Protein 2HL7 (pdb70)

InterPro domains:
  IPR005616 CcmH/CycL/Ccl2/NrfF, N-terminal [PF03918] (9-151)
  IPR005616 CcmH/CycL/Ccl2/NrfF, N-terminal [cd16378] (33-98)
  IPR038297 CcmH/CycL/Ccl2/NrfF domain superfamily [G3DSA:1.10.8.640] (17-100)
  IPR051263 Cytochrome c-type biogenesis [PTHR47870] (3-145)

Foldseek 3Di:
DDDWPLNVDDAPDVVLSVLLVQLQQQKFFVVPPGTRLRHDPDPVSVVLSVQSSVCSVVVHDSVRSQCCCCVVPVVGIDGHHD

Sequence (82 aa):
GSHMAIDTYEFASDAERERFRNLTQELRCPKCQNQDIADSNAPIAADLRKQIYGQLQQGKSDGEIVDYMVARYGDFVRYKPP

Organism: Pseudomonas aeruginosa (strain ATCC 15692 / DSM 22644 / CIP 104116 / JCM 14847 / LMG 12228 / 1C / PRS 101 / PAO1) (NCBI:txid208964)

Solvent-accessible surface area: 5324 Å² total; per-residue (Å²): 139,108,156,83,22,15,92,104,50,157,25,84,57,105,68,20,74,73,75,2,80,79,8,1,91,44,1,63,1,61,182,29,183,50,72,43,4,8,86,6,148,36,113,52,2,48,68,2,8,143,44,0,44,29,17,7,85,128,64,77,56,71,44,95,0,18,97,68,1,54,94,152,58,52,133,118,7,38,98,132,73,150

Structure (mmCIF, N/CA/C/O backbone):
data_2HL7
#
_entry.id   2HL7
#
_cell.length_a   40.073
_cell.length_b   45.414
_cell.length_c   48.127
_cell.angle_alpha   90.00
_cell.angle_beta   90.00
_cell.angle_gamma   90.00
#
_symmetry.space_group_name_H-M   'P 21 21 21'
#
loop_
_entity.id
_entity.type
_entity.pdbx_description
1 polymer 'Cytochrome C-type biogenesis protein CcmH'
2 non-polymer 'TETRAETHYLENE GLYCOL'
3 water water
#
loop_
_atom_site.group_PDB
_atom_site.id
_atom_site.type_symbol
_atom_site.label_atom_id
_atom_site.label_alt_id
_atom_site.label_comp_id
_atom_site.label_asym_id
_atom_site.label_entity_id
_atom_site.label_seq_id
_atom_site.pdbx_PDB_ins_code
_atom_site.Cartn_x
_atom_site.Cartn_y
_atom_site.Cartn_z
_atom_site.occupancy
_atom_site.B_iso_or_equiv
_atom_site.auth_seq_id
_atom_site.auth_comp_id
_atom_site.auth_asym_id
_atom_site.auth_atom_id
_atom_site.pdbx_PDB_model_num
ATOM 1 N N . GLY A 1 1 ? -3.304 -3.647 19.718 1.00 40.12 -4 GLY A N 1
ATOM 2 C CA . GLY A 1 1 ? -4.095 -2.397 19.775 1.00 37.86 -4 GLY A CA 1
ATOM 3 C C . GLY A 1 1 ? -3.569 -1.532 20.891 1.00 37.14 -4 GLY A C 1
ATOM 4 O O . GLY A 1 1 ? -3.588 -1.917 22.060 1.00 37.18 -4 GLY A O 1
ATOM 5 N N . SER A 1 2 ? -3.115 -0.351 20.514 1.00 34.90 -3 SER A N 1
ATOM 6 C CA . SER A 1 2 ? -2.462 0.560 21.398 1.00 33.47 -3 SER A CA 1
ATOM 7 C C . SER A 1 2 ? -2.910 1.940 20.921 1.00 32.03 -3 SER A C 1
ATOM 8 O O . SER A 1 2 ? -3.303 2.109 19.755 1.00 31.18 -3 SER A O 1
ATOM 11 N N . HIS A 1 3 ? -2.866 2.915 21.807 1.00 28.18 -2 HIS A N 1
ATOM 12 C CA . HIS A 1 3 ? -3.055 4.284 21.327 1.00 26.50 -2 HIS A CA 1
ATOM 13 C C . HIS A 1 3 ? -1.703 4.851 20.961 1.00 24.57 -2 HIS A C 1
ATOM 14 O O . HIS A 1 3 ? -0.697 4.392 21.475 1.00 23.37 -2 HIS A O 1
ATOM 21 N N . MET A 1 4 ? -1.693 5.850 20.072 1.00 23.78 -1 MET A N 1
ATOM 22 C CA . MET A 1 4 ? -0.500 6.654 19.812 1.00 23.73 -1 MET A CA 1
ATOM 23 C C . MET A 1 4 ? -0.718 8.038 20.403 1.00 22.10 -1 MET A C 1
ATOM 24 O O . MET A 1 4 ? -1.870 8.446 20.647 1.00 20.63 -1 MET A O 1
ATOM 29 N N . ALA A 1 5 ? 0.372 8.772 20.542 1.00 21.84 1 ALA A N 1
ATOM 30 C CA . ALA A 1 5 ? 0.324 10.122 21.105 1.00 21.41 1 ALA A CA 1
ATOM 31 C C . ALA A 1 5 ? -0.672 10.985 20.360 1.00 20.57 1 ALA A C 1
ATOM 32 O O . ALA A 1 5 ? -1.380 11.788 20.977 1.00 21.17 1 ALA A O 1
ATOM 34 N N . ILE A 1 6 ? -0.767 10.812 19.038 1.00 19.09 2 ILE A N 1
ATOM 35 C CA . ILE A 1 6 ? -1.683 11.651 18.276 1.00 19.70 2 ILE A CA 1
ATOM 36 C C . ILE A 1 6 ? -3.126 11.484 18.757 1.00 19.00 2 ILE A C 1
ATOM 37 O O . ILE A 1 6 ? -3.920 12.426 18.673 1.00 19.44 2 ILE A O 1
ATOM 42 N N . ASP A 1 7 ? -3.438 10.292 19.269 1.00 19.47 3 ASP A N 1
ATOM 43 C CA . ASP A 1 7 ? -4.807 9.958 19.735 1.00 21.50 3 ASP A CA 1
ATOM 44 C C . ASP A 1 7 ? -5.207 10.741 20.978 1.00 22.17 3 ASP A C 1
ATOM 45 O O . ASP A 1 7 ? -6.406 10.783 21.334 1.00 22.52 3 ASP A O 1
ATOM 50 N N . THR A 1 8 ? -4.228 11.386 21.603 1.00 21.74 4 THR A N 1
ATOM 51 C CA . THR A 1 8 ? -4.409 11.996 22.934 1.00 23.37 4 THR A CA 1
ATOM 52 C C . THR A 1 8 ? -4.668 13.498 22.869 1.00 24.30 4 THR A C 1
ATOM 53 O O . THR A 1 8 ? -4.873 14.162 23.918 1.00 23.70 4 THR A O 1
ATOM 57 N N . TYR A 1 9 ? -4.638 14.051 21.655 1.00 23.08 5 TYR A N 1
ATOM 58 C CA . TYR A 1 9 ? -4.839 15.500 21.449 1.00 23.31 5 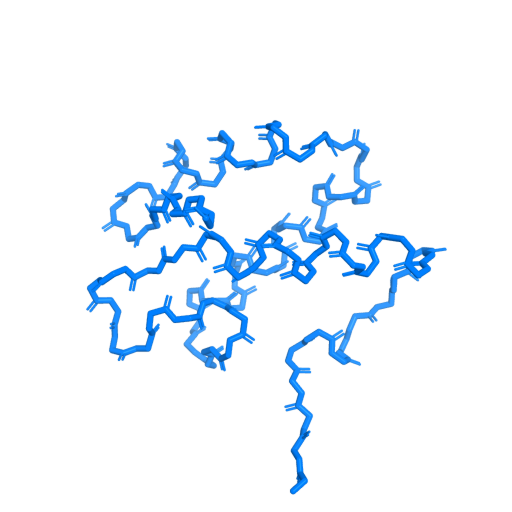TYR A CA 1
ATOM 59 C C . TYR A 1 9 ? -6.184 15.804 20.843 1.00 23.42 5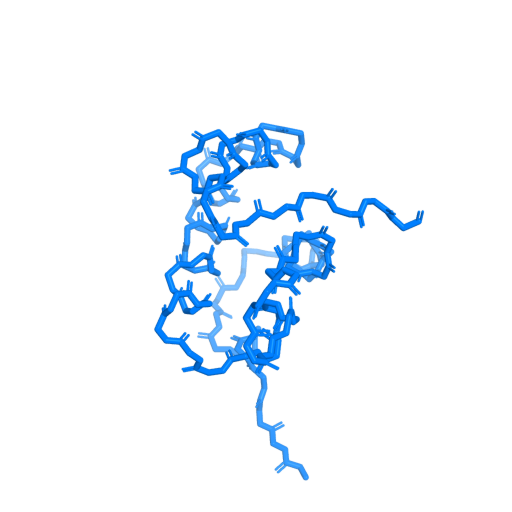 TYR A C 1
ATOM 60 O O . TYR A 1 9 ? -6.718 15.027 20.041 1.00 23.80 5 TYR A O 1
ATOM 69 N N . GLU A 1 10 ? -6.695 1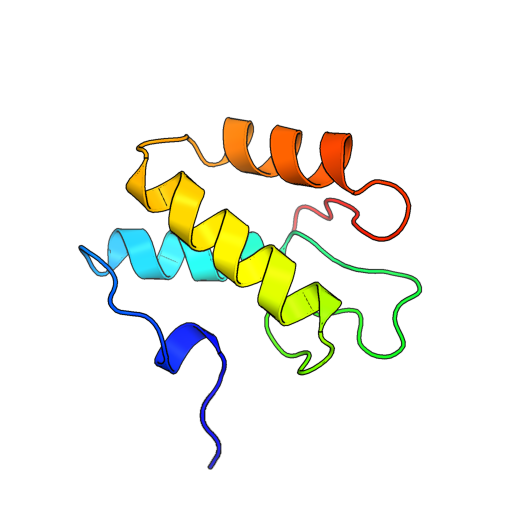6.980 21.193 1.00 24.87 6 GLU A N 1
ATOM 70 C CA . GLU A 1 10 ? -7.933 17.521 20.675 1.00 25.83 6 GLU A CA 1
ATOM 71 C C . GLU A 1 10 ? -7.598 18.476 19.514 1.00 26.07 6 GLU A C 1
ATOM 72 O O . GLU A 1 10 ? -7.287 19.655 19.732 1.00 26.48 6 GLU A O 1
ATOM 78 N N . PHE A 1 11 ? -7.643 17.980 18.281 1.00 24.50 7 PHE A N 1
ATOM 79 C CA . PHE A 1 11 ? -7.315 18.848 17.140 1.00 25.13 7 PHE A CA 1
ATOM 80 C C . PHE A 1 11 ? -8.493 19.711 16.747 1.00 26.00 7 PHE A C 1
ATOM 81 O O . PHE A 1 11 ? -9.641 19.323 16.961 1.00 27.56 7 PHE A O 1
ATOM 89 N N . ALA A 1 12 ? -8.211 20.863 16.145 1.00 27.72 8 ALA A N 1
ATOM 90 C CA . ALA A 1 12 ? -9.268 21.834 15.826 1.00 27.95 8 ALA A CA 1
ATOM 91 C C . ALA A 1 12 ? -10.022 21.441 14.562 1.00 28.58 8 ALA A C 1
ATOM 92 O O . ALA A 1 12 ? -11.159 21.895 14.342 1.00 28.36 8 ALA A O 1
ATOM 94 N N . SER A 1 13 ? -9.365 20.614 13.737 1.00 26.12 9 SER A N 1
ATOM 95 C CA . SER A 1 13 ? -9.898 20.051 12.491 1.00 24.94 9 SER A CA 1
ATOM 96 C C . SER A 1 13 ? -9.119 18.790 12.115 1.00 24.37 9 SER A C 1
ATOM 97 O O . SER A 1 13 ? -8.010 18.567 12.608 1.00 23.43 9 SER A O 1
ATOM 100 N N . ASP A 1 14 ? -9.669 17.982 11.213 1.00 24.36 10 ASP A N 1
ATOM 101 C CA . ASP A 1 14 ? -8.896 16.848 10.661 1.00 24.87 10 ASP A CA 1
ATOM 102 C C . ASP A 1 14 ? -7.623 17.303 9.932 1.00 24.27 10 ASP A C 1
ATOM 103 O O . ASP A 1 14 ? -6.605 16.616 9.935 1.00 22.89 10 ASP A O 1
ATOM 108 N N . ALA A 1 15 ? -7.694 18.454 9.277 1.00 23.94 11 ALA A N 1
ATOM 109 C CA . ALA A 1 15 ? -6.515 18.978 8.596 1.00 24.87 11 ALA A CA 1
ATOM 110 C C . ALA A 1 15 ? -5.406 19.276 9.602 1.00 24.47 11 ALA A C 1
ATOM 111 O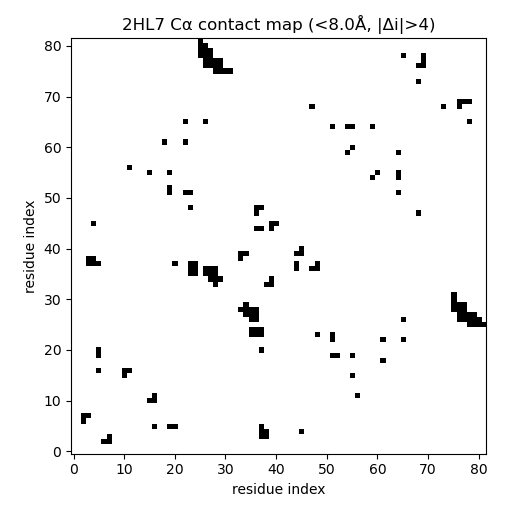 O . ALA A 1 15 ? -4.228 18.999 9.341 1.00 25.39 11 ALA A O 1
ATOM 113 N N . GLU A 1 16 ? -5.773 19.856 10.738 1.00 24.69 12 GLU A N 1
ATOM 114 C CA . GLU A 1 16 ? -4.782 20.180 11.776 1.00 23.49 12 GLU A CA 1
ATOM 115 C C . GLU A 1 16 ? -4.136 18.884 12.283 1.00 23.63 12 GLU A C 1
ATOM 116 O O . GLU A 1 16 ? -2.911 18.814 12.413 1.00 22.47 12 GLU A O 1
ATOM 122 N N . ARG A 1 17 ? -4.949 17.852 12.510 1.00 23.21 13 ARG A N 1
ATOM 123 C CA . ARG A 1 17 ? -4.428 16.527 12.921 1.00 21.96 13 ARG A CA 1
ATOM 124 C C . ARG A 1 17 ? -3.396 16.015 11.897 1.00 22.17 13 ARG A C 1
ATOM 125 O O . ARG A 1 17 ? -2.310 15.500 12.250 1.00 22.85 13 ARG A O 1
ATOM 133 N N . GLU A 1 18 ? -3.752 16.096 10.627 1.00 21.98 14 GLU A N 1
ATOM 134 C CA . GLU A 1 18 ? -2.860 15.543 9.601 1.00 21.32 14 GLU A CA 1
ATOM 135 C C . GLU A 1 18 ? -1.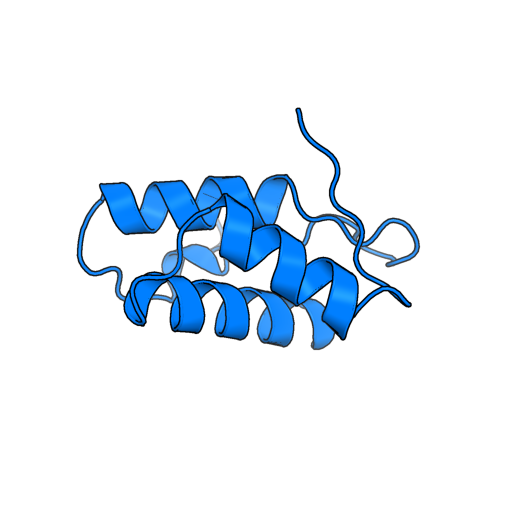571 16.353 9.533 1.00 21.04 14 GLU A C 1
ATOM 136 O O . GLU A 1 18 ? -0.508 15.807 9.311 1.00 20.36 14 GLU A O 1
ATOM 142 N N . ARG A 1 19 ? -1.656 17.662 9.763 1.00 21.58 15 ARG A N 1
ATOM 143 C CA . ARG A 1 19 ? -0.412 18.463 9.792 1.00 21.79 15 ARG A CA 1
ATOM 144 C C . ARG A 1 19 ? 0.504 17.992 10.928 1.00 22.44 15 ARG A C 1
ATOM 145 O O . ARG A 1 19 ? 1.728 17.883 10.741 1.00 22.90 15 ARG A O 1
ATOM 153 N N . PHE A 1 20 ? -0.083 17.759 12.113 1.00 21.00 16 PHE A N 1
ATOM 154 C CA . PHE A 1 20 ? 0.668 17.218 13.237 1.00 21.76 16 PHE A CA 1
ATOM 155 C C . PHE A 1 20 ? 1.294 15.877 12.901 1.00 21.32 16 PHE A C 1
ATOM 156 O O . PHE A 1 20 ? 2.474 15.623 13.181 1.00 20.63 16 PHE A O 1
ATOM 164 N N . ARG A 1 21 ? 0.482 15.015 12.303 1.00 20.47 17 ARG A N 1
ATOM 165 C CA . ARG A 1 21 ? 0.938 13.699 11.850 1.00 21.48 17 ARG A CA 1
ATOM 166 C C . ARG A 1 21 ? 2.173 13.823 10.954 1.00 21.54 17 ARG A C 1
ATOM 167 O O . ARG A 1 21 ? 3.190 13.172 11.224 1.00 23.78 17 ARG A O 1
ATOM 175 N N . ASN A 1 22 ? 2.139 14.717 9.957 1.00 22.30 18 ASN A N 1
ATOM 176 C CA . ASN A 1 22 ? 3.264 14.836 9.042 1.00 23.74 18 ASN A CA 1
ATOM 177 C C . ASN A 1 22 ? 4.495 15.397 9.764 1.00 23.66 18 ASN A C 1
ATOM 178 O O . ASN A 1 22 ? 5.622 14.912 9.580 1.00 23.23 18 ASN A O 1
ATOM 183 N N . LEU A 1 23 ? 4.287 16.425 10.574 1.00 23.21 19 LEU A N 1
ATOM 184 C CA . LEU A 1 23 ? 5.408 17.047 11.267 1.00 23.31 19 LEU A CA 1
ATOM 185 C C . LEU A 1 23 ? 6.099 16.077 12.205 1.00 23.96 19 LEU A C 1
ATOM 186 O O . LEU A 1 23 ? 7.317 16.071 12.311 1.00 24.67 19 LEU A O 1
ATOM 191 N N . THR A 1 24 ? 5.324 15.2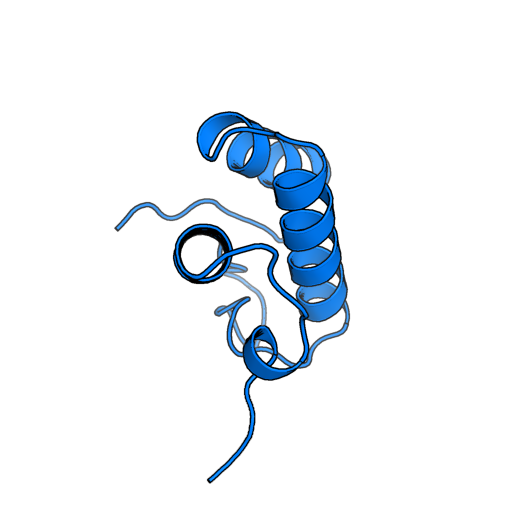49 12.890 1.00 24.23 20 THR A N 1
ATOM 192 C CA . THR A 1 24 ? 5.942 14.337 13.874 1.00 24.22 20 THR A CA 1
ATOM 193 C C . THR A 1 24 ? 6.624 13.170 13.175 1.00 25.06 20 THR A C 1
ATOM 194 O O . THR A 1 24 ? 7.433 12.456 13.751 1.00 26.02 20 THR A O 1
ATOM 198 N N . GLN A 1 25 ? 6.304 12.969 11.911 1.00 25.78 21 GLN A N 1
ATOM 199 C CA . GLN A 1 25 ? 6.975 11.919 11.155 1.00 27.48 21 GLN A CA 1
ATOM 200 C C . GLN A 1 25 ? 8.238 12.398 10.467 1.00 27.47 21 GLN A C 1
ATOM 201 O O . GLN A 1 25 ? 9.207 11.634 10.309 1.00 26.67 21 GLN A O 1
ATOM 207 N N . GLU A 1 26 ? 8.244 13.676 10.112 1.00 28.26 22 GLU A N 1
ATOM 208 C CA . GLU A 1 26 ? 9.362 14.253 9.346 1.00 30.08 22 GLU A CA 1
ATOM 209 C C . GLU A 1 26 ? 10.436 14.918 10.192 1.00 30.95 22 GLU A C 1
ATOM 210 O O . GLU A 1 26 ? 11.570 15.121 9.735 1.00 31.34 22 GLU A O 1
ATOM 216 N N . LEU A 1 27 ? 10.075 15.266 11.420 1.00 32.99 23 LEU A N 1
ATOM 217 C CA . LEU A 1 27 ? 11.047 15.652 12.424 1.00 34.38 23 LEU A CA 1
ATOM 218 C C . LEU A 1 27 ? 11.464 14.372 13.126 1.00 36.63 23 LEU A C 1
ATOM 219 O O . LEU A 1 27 ? 10.610 13.621 13.619 1.00 38.35 23 LEU A O 1
ATOM 224 N N . ARG A 1 28 ? 12.767 14.098 13.149 1.00 37.27 24 ARG A N 1
ATOM 225 C CA . ARG A 1 28 ? 13.267 12.855 13.721 1.00 39.05 24 ARG A CA 1
ATOM 226 C C . ARG A 1 28 ? 14.260 13.134 14.846 1.00 40.62 24 ARG A C 1
ATOM 227 O O . ARG A 1 28 ? 14.762 14.252 14.983 1.00 41.29 24 ARG A O 1
ATOM 235 N N . CYS A 1 29 ? 14.528 12.121 15.663 1.00 43.57 25 CYS A N 1
ATOM 236 C CA . CYS A 1 29 ? 15.620 12.220 16.620 1.00 44.59 25 CYS A CA 1
ATOM 237 C C . CYS A 1 29 ? 16.610 11.077 16.373 1.00 45.20 25 CYS A C 1
ATOM 238 O O . CYS A 1 29 ? 16.529 10.028 17.006 1.00 44.79 25 CYS A O 1
ATOM 241 N N . PRO A 1 30 ? 17.556 11.291 15.438 1.00 45.75 26 PRO A N 1
ATOM 242 C CA . PRO A 1 30 ? 18.391 10.244 14.807 1.00 46.26 26 PRO A CA 1
ATOM 243 C C . PRO A 1 30 ? 19.323 9.478 15.753 1.00 46.65 26 PRO A C 1
ATOM 244 O O . PRO A 1 30 ? 19.718 8.350 15.444 1.00 46.74 26 PRO A O 1
ATOM 248 N N . LYS A 1 31 ? 19.654 10.070 16.896 1.00 47.10 27 LYS A N 1
ATOM 249 C CA . LYS A 1 31 ? 20.458 9.364 17.888 1.00 48.02 27 LYS A CA 1
ATOM 250 C C . LYS A 1 31 ? 19.622 8.731 18.993 1.00 47.74 27 LYS A C 1
ATOM 251 O O . LYS A 1 31 ? 20.110 7.822 19.678 1.00 48.24 27 LYS A O 1
ATOM 257 N N . CYS A 1 32 ? 18.382 9.213 19.171 1.00 47.04 28 CYS A N 1
ATOM 258 C CA . CYS A 1 32 ? 17.459 8.674 20.170 1.00 46.41 28 CYS A CA 1
ATOM 259 C C . CYS A 1 32 ? 17.369 7.162 20.008 1.00 45.28 28 CYS A C 1
ATOM 260 O O . CYS A 1 32 ? 17.542 6.633 18.904 1.00 45.35 28 CYS A O 1
ATOM 263 N N . GLN A 1 33 ? 17.097 6.448 21.100 1.00 44.05 29 GLN A N 1
ATOM 264 C CA . GLN A 1 33 ? 16.917 5.012 20.987 1.00 42.36 29 GLN A CA 1
ATOM 265 C C . GLN A 1 33 ? 15.695 4.766 20.101 1.00 41.19 29 GLN A C 1
ATOM 266 O O . GLN A 1 33 ? 15.683 3.820 19.314 1.00 41.58 29 GLN A O 1
ATOM 272 N N . ASN A 1 34 ? 14.670 5.615 20.230 1.00 39.30 30 ASN A N 1
ATOM 273 C CA . ASN A 1 34 ? 13.553 5.608 19.272 1.00 38.09 30 ASN A CA 1
ATOM 274 C C . ASN A 1 34 ? 13.528 6.918 18.499 1.00 37.51 30 ASN A C 1
ATOM 275 O O . ASN A 1 34 ? 13.234 7.984 19.066 1.00 37.49 30 ASN A O 1
ATOM 280 N N . GLN A 1 35 ? 13.846 6.846 17.212 1.00 35.99 31 GLN A N 1
ATOM 281 C CA . GLN A 1 35 ? 14.072 8.059 16.421 1.00 35.58 31 GLN A CA 1
ATOM 282 C C . GLN A 1 35 ? 12.791 8.723 15.929 1.00 33.85 31 GLN A C 1
ATOM 283 O O . GLN A 1 35 ? 12.827 9.862 15.480 1.00 34.28 31 GLN A O 1
ATOM 289 N N . ASP A 1 36 ? 11.678 7.994 16.031 1.00 32.66 32 ASP A N 1
ATOM 290 C CA . ASP A 1 36 ? 10.354 8.386 15.539 1.00 31.85 32 ASP A CA 1
ATOM 291 C C . ASP A 1 36 ? 9.631 9.181 16.627 1.00 29.89 32 ASP A C 1
ATOM 292 O O . ASP A 1 36 ? 9.105 8.581 17.570 1.00 29.39 32 ASP A O 1
ATOM 297 N N . ILE A 1 37 ? 9.629 10.516 16.495 1.00 28.35 33 ILE A N 1
ATOM 298 C CA . ILE A 1 37 ? 8.928 11.434 17.447 1.00 27.29 33 ILE A CA 1
ATOM 299 C C . ILE A 1 37 ? 7.411 11.197 17.501 1.00 25.99 33 ILE A C 1
ATOM 300 O O . ILE A 1 37 ? 6.746 11.608 18.467 1.00 25.36 33 ILE A O 1
ATOM 305 N N . ALA A 1 38 ? 6.847 10.573 16.463 1.00 25.49 34 ALA A N 1
ATOM 306 C CA . ALA A 1 38 ? 5.434 10.166 16.534 1.00 24.44 34 ALA A CA 1
ATOM 307 C C . ALA A 1 38 ? 5.227 8.954 17.412 1.00 25.63 34 ALA A C 1
ATOM 308 O O . ALA A 1 38 ? 4.163 8.779 17.975 1.00 23.67 34 ALA A O 1
ATOM 310 N N . ASP A 1 39 ? 6.236 8.084 17.521 1.00 26.24 35 ASP A N 1
ATOM 311 C CA . ASP A 1 39 ? 6.014 6.827 18.239 1.00 28.47 35 ASP A CA 1
ATOM 312 C C . ASP A 1 39 ? 6.631 6.757 19.614 1.00 28.17 35 ASP A C 1
ATOM 313 O O . ASP A 1 39 ? 6.129 6.069 20.483 1.00 28.56 35 ASP A O 1
ATOM 318 N N . SER A 1 40 ? 7.702 7.510 19.835 1.00 28.08 36 SER A N 1
ATOM 319 C CA . SER A 1 40 ? 8.418 7.454 21.111 1.00 27.80 36 SER A CA 1
ATOM 320 C C . SER A 1 40 ? 7.636 7.862 22.372 1.00 28.44 36 SER A C 1
ATOM 321 O O . SER A 1 40 ? 6.870 8.816 22.333 1.00 27.63 36 SER A O 1
ATOM 324 N N . ASN A 1 41 ? 7.819 7.153 23.499 1.00 28.38 37 ASN A N 1
ATOM 325 C CA . ASN A 1 41 ? 7.264 7.609 24.776 1.00 29.48 37 ASN A CA 1
ATOM 326 C C . ASN A 1 41 ? 8.330 8.269 25.684 1.00 28.82 37 ASN A C 1
ATOM 327 O O . ASN A 1 41 ? 8.081 8.576 26.854 1.00 29.73 37 ASN A O 1
ATOM 332 N N . ALA A 1 42 ? 9.500 8.526 25.111 1.00 27.04 38 ALA A N 1
ATOM 333 C CA . ALA A 1 42 ? 10.519 9.314 25.777 1.00 25.32 38 ALA A CA 1
ATOM 334 C C . ALA A 1 42 ? 10.016 10.732 26.100 1.00 23.94 38 ALA A C 1
ATOM 335 O O . ALA A 1 42 ? 9.231 11.323 25.315 1.00 23.31 38 ALA A O 1
ATOM 337 N N . PRO A 1 43 ? 10.400 11.268 27.278 1.00 22.97 39 PRO A N 1
ATOM 338 C CA . PRO A 1 43 ? 10.045 12.623 27.625 1.00 22.54 39 PRO A CA 1
ATOM 339 C C . PRO A 1 43 ? 10.325 13.629 26.522 1.00 22.71 39 PRO A C 1
ATOM 340 O O . PRO A 1 43 ? 9.496 14.499 26.286 1.00 24.07 39 PRO A O 1
ATOM 344 N N . ILE A 1 44 ? 11.474 13.540 25.850 1.00 21.16 40 ILE A N 1
ATOM 345 C CA . ILE A 1 44 ? 11.749 14.522 24.783 1.00 21.18 40 ILE A CA 1
ATOM 346 C C . ILE A 1 44 ? 10.657 14.504 23.700 1.00 20.91 40 ILE A C 1
ATOM 347 O O . ILE A 1 44 ? 10.252 15.564 23.176 1.00 21.52 40 ILE A O 1
ATOM 352 N N . ALA A 1 45 ? 10.186 13.311 23.358 1.00 21.41 41 ALA A N 1
ATOM 353 C CA . ALA A 1 45 ? 9.146 13.218 22.289 1.00 22.11 41 ALA A CA 1
ATOM 354 C C . ALA A 1 45 ? 7.825 13.831 22.716 1.00 22.29 41 ALA A C 1
ATOM 355 O O . ALA A 1 45 ? 7.151 14.530 21.901 1.00 23.39 41 ALA A O 1
ATOM 357 N N . ALA A 1 46 ? 7.422 13.593 23.964 1.00 23.87 42 ALA A N 1
ATOM 358 C CA . ALA A 1 46 ? 6.206 14.214 24.475 1.00 23.63 42 ALA A CA 1
ATOM 359 C C . ALA A 1 46 ? 6.371 15.736 24.430 1.00 23.97 42 ALA A C 1
ATOM 360 O O . ALA A 1 46 ? 5.472 16.449 23.941 1.00 23.68 42 ALA A O 1
ATOM 362 N N . ASP A 1 47 ? 7.529 16.244 24.869 1.00 23.71 43 ASP A N 1
ATOM 363 C CA . ASP A 1 47 ? 7.837 17.686 24.774 1.00 24.61 43 ASP A CA 1
ATOM 364 C C . ASP A 1 47 ? 7.732 18.248 23.340 1.00 24.77 43 ASP A C 1
ATOM 365 O O . ASP A 1 47 ? 7.066 19.269 23.099 1.00 25.39 43 ASP A O 1
ATOM 370 N N . LEU A 1 48 ? 8.353 17.573 22.379 1.00 24.53 44 LEU A N 1
ATOM 371 C CA . LEU A 1 48 ? 8.290 18.024 20.986 1.00 25.26 44 LEU A CA 1
ATOM 372 C C . LEU A 1 48 ? 6.876 17.992 20.418 1.00 24.52 44 LEU A C 1
ATOM 373 O O . LEU A 1 48 ? 6.471 18.939 19.713 1.00 23.45 44 LEU A O 1
ATOM 378 N N . ARG A 1 49 ? 6.121 16.923 20.715 1.00 23.09 45 ARG A N 1
ATOM 379 C CA . ARG A 1 49 ? 4.760 16.820 20.187 1.00 22.75 45 ARG A CA 1
ATOM 380 C C . ARG A 1 49 ? 3.907 17.926 20.800 1.00 24.19 45 ARG A C 1
ATOM 381 O O . ARG A 1 49 ? 3.113 18.568 20.122 1.00 25.21 45 ARG A O 1
ATOM 389 N N . LYS A 1 50 ? 4.079 18.144 22.095 1.00 23.28 46 LYS A N 1
ATOM 390 C CA . LYS A 1 50 ? 3.352 19.193 22.809 1.00 24.97 46 LYS A CA 1
ATOM 391 C C . LYS A 1 50 ? 3.621 20.561 22.163 1.00 25.59 46 LYS A C 1
ATOM 392 O O . LYS A 1 50 ? 2.700 21.396 22.006 1.00 26.19 46 LYS A O 1
ATOM 398 N N . GLN A 1 51 ? 4.872 20.791 21.778 1.00 26.10 47 GLN A N 1
ATOM 399 C CA . GLN A 1 51 ? 5.272 22.070 21.171 1.00 26.58 47 GLN A CA 1
ATOM 400 C C . GLN A 1 51 ? 4.723 22.227 19.759 1.00 26.19 47 GLN A C 1
ATOM 401 O O . GLN A 1 51 ? 4.236 23.297 19.388 1.00 25.18 47 GLN A O 1
ATOM 407 N N . ILE A 1 52 ? 4.793 21.161 18.970 1.00 23.09 48 ILE A N 1
ATOM 408 C CA . ILE A 1 52 ? 4.222 21.156 17.639 1.00 23.64 48 ILE A CA 1
ATOM 409 C C . ILE A 1 52 ? 2.735 21.434 17.671 1.00 24.03 48 ILE A C 1
ATOM 410 O O . ILE A 1 52 ? 2.248 22.262 16.906 1.00 25.07 48 ILE A O 1
ATOM 415 N N . TYR A 1 53 ? 2.014 20.739 18.537 1.00 23.64 49 TYR A N 1
ATOM 416 C CA . TYR A 1 53 ? 0.571 20.996 18.729 1.00 23.20 49 TYR A CA 1
ATOM 417 C C . TYR A 1 53 ? 0.298 22.459 19.070 1.00 22.63 49 TYR A C 1
ATOM 418 O O . TYR A 1 53 ? -0.600 23.100 18.482 1.00 21.67 49 TYR A O 1
ATOM 427 N N . GLY A 1 54 ? 1.101 22.996 19.994 1.00 21.40 50 GLY A N 1
ATOM 428 C CA . GLY A 1 54 ? 0.930 24.370 20.499 1.00 21.80 50 GLY A CA 1
ATOM 429 C C . GLY A 1 54 ? 1.078 25.312 19.336 1.00 21.57 50 GLY A C 1
ATOM 430 O O . GLY A 1 54 ? 0.229 26.212 19.117 1.00 20.87 50 GLY A O 1
ATOM 431 N N . GLN A 1 55 ? 2.128 25.086 18.557 1.00 20.70 51 GLN A N 1
ATOM 432 C CA . GLN A 1 55 ? 2.403 25.985 17.430 1.00 22.08 51 GLN A CA 1
ATOM 433 C C . GLN A 1 55 ? 1.404 25.888 16.296 1.00 20.89 51 GLN A C 1
ATOM 434 O O . GLN A 1 55 ? 1.092 26.931 15.639 1.00 20.64 51 GLN A O 1
ATOM 440 N N . LEU A 1 56 ? 0.908 24.683 16.030 1.00 21.17 52 LEU A N 1
ATOM 441 C CA . LEU A 1 56 ? -0.223 24.554 15.074 1.00 21.18 52 LEU A CA 1
ATOM 442 C C . LEU A 1 56 ? -1.401 25.391 15.505 1.00 21.31 52 LEU A C 1
ATOM 443 O O . LEU A 1 56 ? -1.986 26.125 14.721 1.00 21.67 52 LEU A O 1
ATOM 448 N N . GLN A 1 57 ? -1.691 25.334 16.795 1.00 21.75 53 GLN A N 1
ATOM 449 C CA . GLN A 1 57 ? -2.856 26.057 17.317 1.00 23.10 53 GLN A CA 1
ATOM 450 C C . GLN A 1 57 ? -2.627 27.572 17.407 1.00 23.06 53 GLN A C 1
ATOM 451 O O . GLN A 1 57 ? -3.609 28.346 17.381 1.00 24.31 53 GLN A O 1
ATOM 457 N N . GLN A 1 58 ? -1.357 27.993 17.502 1.00 23.29 54 GLN A N 1
ATOM 458 C CA . GLN A 1 58 ? -0.973 29.415 17.423 1.00 24.79 54 GLN A CA 1
ATOM 459 C C . GLN A 1 58 ? -1.085 29.994 16.015 1.00 23.80 54 GLN A C 1
ATOM 460 O O . GLN A 1 58 ? -1.039 31.224 15.834 1.00 24.02 54 GLN A O 1
ATOM 466 N N . GLY A 1 59 ? -1.190 29.112 15.022 1.00 22.07 55 GLY A N 1
ATOM 467 C CA . GLY A 1 59 ? -1.362 29.562 13.616 1.00 22.28 55 GLY A CA 1
ATOM 468 C C . GLY A 1 59 ? -0.019 29.645 12.891 1.00 20.91 55 GLY A C 1
ATOM 469 O O . GLY A 1 59 ? 0.127 30.391 11.928 1.00 21.64 55 GLY A O 1
ATOM 470 N N . LYS A 1 60 ? 0.961 28.862 13.341 1.00 20.64 56 LYS A N 1
ATOM 471 C CA . LYS A 1 60 ? 2.270 28.821 12.710 1.00 21.53 56 LYS A CA 1
ATOM 472 C C . LYS A 1 60 ? 2.180 27.907 11.477 1.00 21.10 56 LYS A C 1
ATOM 473 O O . LYS A 1 60 ? 1.394 26.959 11.451 1.00 21.46 56 LYS A O 1
ATOM 479 N N . SER A 1 61 ? 2.938 28.223 10.430 1.00 23.78 57 SER A N 1
ATOM 480 C CA . SER A 1 61 ? 2.950 27.395 9.229 1.00 24.52 57 SER A CA 1
ATOM 481 C C . SER A 1 61 ? 3.844 26.181 9.464 1.00 26.17 57 SER A C 1
ATOM 482 O O . SER A 1 61 ? 4.679 26.158 10.409 1.00 26.81 57 SER A O 1
ATOM 485 N N . ASP A 1 62 ? 3.694 25.181 8.589 1.00 26.64 58 ASP A N 1
ATOM 486 C CA . ASP A 1 62 ? 4.541 23.990 8.606 1.00 26.56 58 ASP A CA 1
ATOM 487 C C . ASP A 1 62 ? 6.019 24.400 8.582 1.00 27.32 58 ASP A C 1
ATOM 488 O O . ASP A 1 62 ? 6.800 23.930 9.400 1.00 28.65 58 ASP A O 1
ATOM 493 N N . GLY A 1 63 ? 6.379 25.300 7.657 1.00 27.10 59 GLY A N 1
ATOM 494 C CA . GLY A 1 63 ? 7.743 25.837 7.550 1.00 27.44 59 GLY A CA 1
ATOM 495 C C . GLY A 1 63 ? 8.269 26.501 8.810 1.00 27.77 59 GLY A C 1
ATOM 496 O O . GLY A 1 63 ? 9.405 26.277 9.200 1.00 26.72 59 GLY A O 1
ATOM 497 N N . GLU A 1 64 ? 7.435 27.323 9.447 1.00 26.89 60 GLU A N 1
ATOM 498 C CA . GLU A 1 64 ? 7.808 28.023 10.668 1.00 27.21 60 GLU A CA 1
ATOM 499 C C . GLU A 1 64 ? 8.035 27.031 11.799 1.00 28.24 60 GLU A C 1
ATOM 500 O O . GLU A 1 64 ? 8.987 27.173 12.580 1.00 28.66 60 GLU A O 1
ATOM 506 N N . ILE A 1 65 ? 7.168 26.028 11.880 1.00 28.18 61 ILE A N 1
ATOM 507 C CA . ILE A 1 65 ? 7.279 25.011 12.906 1.00 28.71 61 ILE A CA 1
ATOM 508 C C . ILE A 1 65 ? 8.590 24.225 12.797 1.00 29.84 61 ILE A C 1
ATOM 509 O O . ILE A 1 65 ? 9.301 24.042 13.799 1.00 30.10 61 ILE A O 1
ATOM 514 N N . VAL A 1 66 ? 8.910 23.771 11.591 1.00 30.46 62 VAL A N 1
ATOM 515 C CA . VAL A 1 66 ? 10.146 23.007 11.377 1.00 31.32 62 VAL A CA 1
ATOM 516 C C . VAL A 1 66 ? 11.356 23.831 11.808 1.00 32.48 62 VAL A C 1
ATOM 517 O O . VAL A 1 66 ? 12.215 23.357 12.567 1.00 32.50 62 VAL A O 1
ATOM 521 N N . ASP A 1 67 ? 11.398 25.079 11.346 1.00 33.45 63 ASP A N 1
ATOM 522 C CA . ASP A 1 67 ? 12.458 25.988 11.706 1.00 34.63 63 ASP A CA 1
ATOM 523 C C . ASP A 1 67 ? 12.583 26.132 13.219 1.00 34.58 63 ASP A C 1
ATOM 524 O O . ASP A 1 67 ? 13.675 26.010 13.754 1.00 34.73 63 ASP A O 1
ATOM 529 N N . TYR A 1 68 ? 11.474 26.355 13.914 1.00 34.34 64 TYR A N 1
ATOM 530 C CA . TYR A 1 68 ? 11.510 26.476 15.377 1.00 34.45 64 TYR A CA 1
ATOM 531 C C . TYR A 1 68 ? 12.120 25.241 16.069 1.00 34.78 64 TYR A C 1
ATOM 532 O O . TYR A 1 68 ? 13.107 25.365 16.785 1.00 34.47 64 TYR A O 1
ATOM 5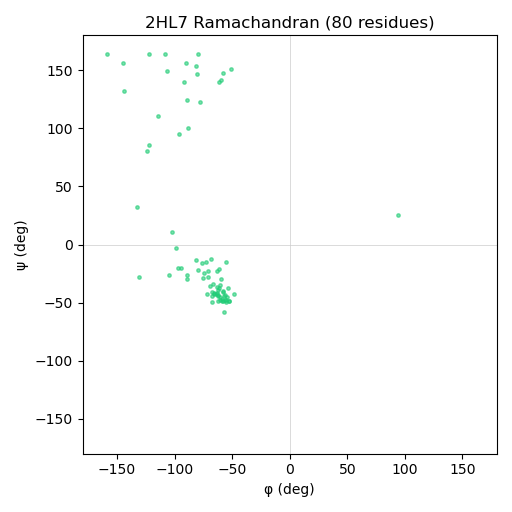41 N N . MET A 1 69 ? 11.548 24.054 15.840 1.00 34.99 65 MET A N 1
ATOM 542 C CA . MET A 1 69 ? 12.004 22.830 16.521 1.00 34.99 65 MET A CA 1
ATOM 543 C C . MET A 1 69 ? 13.461 22.452 16.229 1.00 35.72 65 MET A C 1
ATOM 544 O O . MET A 1 69 ? 14.161 21.952 17.113 1.00 36.57 65 MET A O 1
ATOM 549 N N . VAL A 1 70 ? 13.897 22.670 14.992 1.00 36.20 66 VAL A N 1
ATOM 550 C CA . VAL A 1 70 ? 15.288 22.435 14.587 1.00 37.28 66 VAL A CA 1
ATOM 551 C C . VAL A 1 70 ? 16.246 23.435 15.266 1.00 38.18 66 VAL A C 1
ATOM 552 O O . VAL A 1 70 ? 17.283 23.053 15.846 1.00 38.00 66 VAL A O 1
ATOM 556 N N . ALA A 1 71 ? 15.898 24.714 15.192 1.00 39.14 67 ALA A N 1
ATOM 557 C CA . ALA A 1 71 ? 16.744 25.761 15.748 1.00 39.68 67 ALA A CA 1
ATOM 558 C C . ALA A 1 71 ? 16.753 25.771 17.276 1.00 40.38 67 ALA A C 1
ATOM 559 O O . ALA A 1 71 ? 17.743 26.195 17.890 1.00 40.28 67 ALA A O 1
ATOM 561 N N . ARG A 1 72 ? 15.658 25.314 17.884 1.00 41.13 68 ARG A N 1
ATOM 562 C CA . ARG A 1 72 ? 15.546 25.301 19.340 1.00 42.18 68 ARG A CA 1
ATOM 563 C C . ARG A 1 72 ? 16.064 24.013 19.988 1.00 42.68 68 ARG A C 1
ATOM 564 O O . ARG A 1 72 ? 16.510 24.044 21.133 1.00 43.00 68 ARG A O 1
ATOM 572 N N . TYR A 1 73 ? 16.044 22.899 19.252 1.00 43.25 69 TYR A N 1
ATOM 573 C CA . TYR A 1 73 ? 16.432 21.586 19.799 1.00 43.96 69 TYR A CA 1
ATOM 574 C C . TYR A 1 73 ? 17.388 20.781 18.918 1.00 44.47 69 TYR A C 1
ATOM 575 O O . TYR A 1 73 ? 17.371 19.546 18.927 1.00 44.75 69 TYR A O 1
ATOM 584 N N . GLY A 1 74 ? 18.248 21.489 18.193 1.00 45.23 70 GLY A N 1
ATOM 585 C CA . GLY A 1 74 ? 19.225 20.875 17.292 1.00 45.78 70 GLY A CA 1
ATOM 586 C C . GLY A 1 74 ? 20.183 19.841 17.860 1.00 45.99 70 GLY A C 1
ATOM 587 O O . GLY A 1 74 ? 20.818 19.115 17.096 1.00 46.23 70 GLY A O 1
ATOM 588 N N . ASP A 1 75 ? 20.301 19.765 19.187 1.00 46.23 71 ASP A N 1
ATOM 589 C CA . ASP A 1 75 ? 21.160 18.746 19.814 1.00 46.23 71 ASP A CA 1
ATOM 590 C C . ASP A 1 75 ? 20.585 17.337 19.704 1.00 45.71 71 ASP A C 1
ATOM 591 O O . ASP A 1 75 ? 21.334 16.360 19.779 1.00 45.59 71 ASP A O 1
ATOM 596 N N . PHE A 1 76 ? 19.263 17.235 19.519 1.00 45.52 72 PHE A N 1
ATOM 597 C CA . PHE A 1 76 ? 18.633 15.925 19.346 1.00 44.91 72 PHE A CA 1
ATOM 598 C C . PHE A 1 76 ? 17.688 15.827 18.144 1.00 45.17 72 PHE A C 1
ATOM 599 O O . PHE A 1 76 ? 17.535 14.747 17.578 1.00 44.80 72 PHE A O 1
ATOM 607 N N . VAL A 1 77 ? 17.087 16.946 17.749 1.00 45.66 73 VAL A N 1
ATOM 608 C CA . VAL A 1 77 ? 16.098 16.986 16.653 1.00 46.19 73 VAL A CA 1
ATOM 609 C C . VAL A 1 77 ? 16.710 17.279 15.275 1.00 46.43 73 VAL A C 1
ATOM 610 O O . VAL A 1 77 ? 17.604 18.116 15.166 1.00 47.30 73 VAL A O 1
ATOM 614 N N . ARG A 1 78 ? 16.216 16.596 14.237 1.00 46.13 74 ARG A N 1
ATOM 615 C CA . ARG A 1 78 ? 16.634 16.836 12.846 1.00 45.82 74 ARG A CA 1
ATOM 616 C C . ARG A 1 78 ? 15.484 16.687 11.864 1.00 46.13 74 ARG A C 1
ATOM 617 O O . ARG A 1 78 ? 14.721 15.722 11.919 1.00 46.09 74 ARG A O 1
ATOM 619 N N . TYR A 1 79 ? 15.349 17.655 10.969 1.00 46.03 75 TYR A N 1
ATOM 620 C CA . TYR A 1 79 ? 14.322 17.599 9.941 1.00 47.02 75 TYR A CA 1
ATOM 621 C C . TYR A 1 79 ? 14.736 16.647 8.824 1.00 47.46 75 TYR A C 1
ATOM 622 O O . TYR A 1 79 ? 15.78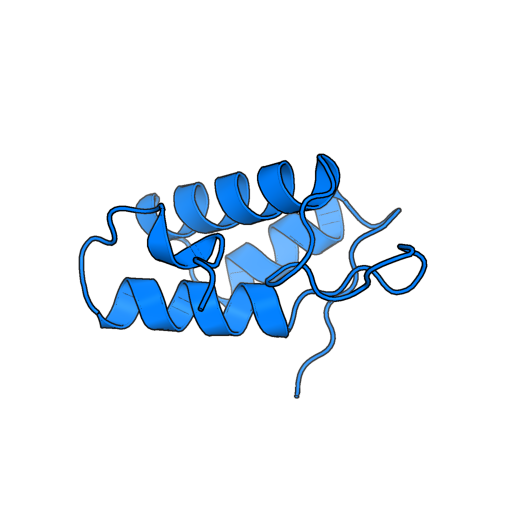0 16.825 8.214 1.00 47.02 75 TYR A O 1
ATOM 631 N N . LYS A 1 80 ? 13.903 15.644 8.568 1.00 48.65 76 LYS A N 1
ATOM 632 C CA . LYS A 1 80 ? 14.167 14.635 7.542 1.00 50.44 76 LYS A CA 1
ATOM 633 C C . LYS A 1 80 ? 13.004 14.583 6.541 1.00 50.96 76 LYS A C 1
ATOM 634 O O . LYS A 1 80 ? 12.140 13.715 6.630 1.00 51.19 76 LYS A O 1
ATOM 640 N N . PRO A 1 81 ? 12.979 15.521 5.577 1.00 51.50 77 PRO A N 1
ATOM 641 C CA . PRO A 1 81 ? 11.870 15.548 4.618 1.00 52.00 77 PRO A CA 1
ATOM 642 C C . PRO A 1 81 ? 11.755 14.218 3.869 1.00 52.70 77 PRO A C 1
ATOM 643 O O . PRO A 1 81 ? 12.773 13.565 3.626 1.00 52.62 77 PRO A O 1
ATOM 647 N N . PRO A 1 82 ? 10.526 13.815 3.505 1.00 53.21 78 PRO A N 1
ATOM 648 C CA . PRO A 1 82 ? 10.306 12.499 2.892 1.00 53.74 78 PRO A CA 1
ATOM 649 C C . PRO A 1 82 ? 10.753 12.417 1.423 1.00 54.26 78 PRO A C 1
ATOM 650 O O . PRO A 1 82 ? 11.836 12.904 1.068 1.00 54.60 78 PRO A O 1
#

Secondary structure (DSSP, 8-state):
----GGGGS--SSHHHHHHHHHHHHHEE-TTSSS-BTTT--SHHHHHHHHHHHHHHHHT--HHHHHHHHHHHHTTT-EE---

CATH classification: 1.10.8.640

Nearest PDB structures (foldseek):
  2hl7-assembly1_A  TM=1.012E+00  e=1.362E-15  Pseudomonas aeruginosa
  2kw0-assembly1_A  TM=8.048E-01  e=1.216E-08  Escherichia coli BL21

Radius of gyration: 11.79 Å; Cα contacts (8 Å, |Δi|>4): 89; chains: 1; bounding box: 31×32×25 Å

B-factor: mean 32.89, std 11.93, range [17.0, 92.45]